Protein AF-G9KX61-F1 (afdb_monomer_lite)

InterPro domains:
  IPR039087 Deubiquitinating protein VCPIP1 [PTHR14843] (1-173)

pLDDT: mean 92.1, std 5.5, range [67.12, 97.19]

Sequence (173 aa):
KYLLRLVAAMEEVFMDKHGIHPSLVADVHQYFYRRTGVIGVQPEEVTAAAKKAVMDNRLHKCLLCGALSELHVPPEWLAPGGKLYNLAKSTHGQLRPDKNYSFPLNNLVCSYDSVKDVLVPDYGLSNLTACNWCHGTSVRRVRGDGSIVYLDGDRTNSRSTGGKCGCGFKHFW

Foldseek 3Di:
DVVVVVVVVVQVVCCVVLVFGVVLLVLQCVQPVVVVVDPDDDSVNSSVVSVVQQVLLQWKAALPPRHIDGLDDDQQLFAPVHVQLVVQCVVPPDADQVDWDDDVVSQWIWGADPVRRTTHTNSVNGDDQAGPPPRHRRMFTAHRHRDTPFDFQRFDPAADPDDPPPPRTDTDD

Radius of gyration: 19.05 Å; chains: 1; bounding box: 43×41×54 Å

Secondary structure (DSSP, 8-state):
-HHHHHHHHHHHHHHHHHSS-HHHHHHHIIIIIGGGT-----HHHHHHHHHHHHHTT-EEEETTT--EEE----GGGTSTTSHHHHHHHHHHSS--TT--EEEGGGTEEEEEETTTTEEEE-TTT----S-TTT--S-EEEB-TTS-B---TTPEEEEEPSS-TTSSSEEE--

Organism: Mustela putorius furo (NCBI:txid9669)

Structure (mmCIF, N/CA/C/O backbone):
data_AF-G9KX61-F1
#
_entry.id   AF-G9KX61-F1
#
loop_
_atom_site.group_PDB
_atom_site.id
_atom_site.type_symbol
_atom_site.label_atom_id
_atom_site.label_alt_id
_atom_site.label_comp_id
_atom_site.label_asym_id
_atom_site.label_entity_id
_atom_site.label_seq_id
_atom_site.pdbx_PDB_ins_code
_atom_site.Cartn_x
_atom_site.Cartn_y
_atom_site.Cartn_z
_atom_site.occupancy
_atom_site.B_iso_or_equiv
_atom_site.auth_seq_id
_atom_site.auth_comp_id
_atom_site.auth_asym_id
_atom_site.auth_atom_id
_atom_site.pdbx_PDB_model_num
ATOM 1 N N . LYS A 1 1 ? 18.526 -5.772 -28.620 1.00 73.62 1 LYS A N 1
ATOM 2 C CA . LYS A 1 1 ? 17.277 -6.521 -28.929 1.00 73.62 1 LYS A CA 1
ATOM 3 C C . LYS A 1 1 ? 17.202 -7.876 -28.214 1.00 73.62 1 LYS A C 1
ATOM 5 O O . LYS A 1 1 ? 16.172 -8.132 -27.617 1.00 73.62 1 LYS A O 1
ATOM 10 N N . TYR A 1 2 ? 18.251 -8.711 -28.214 1.00 90.31 2 TYR A N 1
ATOM 11 C CA . TYR A 1 2 ? 18.241 -10.009 -27.509 1.00 90.31 2 TYR A CA 1
ATOM 12 C C . TYR A 1 2 ? 18.077 -9.889 -25.983 1.00 90.31 2 TYR A C 1
ATOM 14 O O . TYR A 1 2 ? 17.176 -10.501 -25.429 1.00 90.31 2 TYR A O 1
ATOM 22 N N . LEU A 1 3 ? 18.861 -9.023 -25.326 1.00 89.69 3 LEU A N 1
ATOM 23 C CA . LEU A 1 3 ? 18.772 -8.816 -23.871 1.00 89.69 3 LEU A CA 1
ATOM 24 C C . LEU A 1 3 ? 17.368 -8.403 -23.407 1.00 89.69 3 LEU A C 1
ATOM 26 O O . LEU A 1 3 ? 16.866 -8.954 -22.442 1.00 89.69 3 LEU A O 1
ATOM 30 N N . LEU A 1 4 ? 16.705 -7.494 -24.130 1.00 89.31 4 LEU A N 1
ATOM 31 C CA . LEU A 1 4 ? 15.335 -7.075 -23.805 1.00 89.31 4 LEU A CA 1
ATOM 32 C C . LEU A 1 4 ? 14.330 -8.230 -23.919 1.00 89.31 4 LEU A C 1
ATOM 34 O O . LEU A 1 4 ? 13.423 -8.323 -23.106 1.00 89.31 4 LEU A O 1
ATOM 38 N N . ARG A 1 5 ? 14.504 -9.126 -24.900 1.00 92.62 5 ARG A N 1
ATOM 39 C CA . ARG A 1 5 ? 13.660 -10.324 -25.042 1.00 92.62 5 ARG A CA 1
ATOM 40 C C . ARG A 1 5 ? 13.902 -11.327 -23.919 1.00 92.62 5 ARG A C 1
ATOM 42 O O . ARG A 1 5 ? 12.951 -11.931 -23.449 1.00 92.62 5 ARG A O 1
ATOM 49 N N . LEU A 1 6 ? 15.158 -11.499 -23.507 1.00 93.75 6 LEU A N 1
ATOM 50 C CA . LEU A 1 6 ? 15.503 -12.367 -22.384 1.00 93.75 6 LEU A CA 1
ATOM 51 C C . LEU A 1 6 ? 14.905 -11.834 -21.078 1.00 93.75 6 LEU A C 1
ATOM 53 O O . LEU A 1 6 ? 14.294 -12.602 -20.350 1.00 93.75 6 LEU A O 1
ATOM 57 N N . VAL A 1 7 ? 15.041 -10.530 -20.814 1.00 92.31 7 VAL A N 1
ATOM 58 C CA . VAL A 1 7 ? 14.451 -9.888 -19.630 1.00 92.31 7 VAL A CA 1
ATOM 59 C C . VAL A 1 7 ? 12.937 -10.071 -19.624 1.00 92.31 7 VAL A C 1
ATOM 61 O O . VAL A 1 7 ? 12.421 -10.573 -18.637 1.00 92.31 7 VAL A O 1
ATOM 64 N N . ALA A 1 8 ? 12.251 -9.782 -20.734 1.00 92.12 8 ALA A N 1
ATOM 65 C CA . ALA A 1 8 ? 10.805 -9.981 -20.832 1.00 92.12 8 ALA A CA 1
ATOM 66 C C . ALA A 1 8 ? 10.394 -11.441 -20.561 1.00 92.12 8 ALA A C 1
ATOM 68 O O . ALA A 1 8 ? 9.494 -11.691 -19.770 1.00 92.12 8 ALA A O 1
ATOM 69 N N . ALA A 1 9 ? 11.108 -12.418 -21.132 1.00 94.19 9 ALA A N 1
ATOM 70 C CA . ALA A 1 9 ? 10.834 -13.832 -20.874 1.00 94.19 9 ALA A CA 1
ATOM 71 C C . ALA A 1 9 ? 11.075 -14.223 -19.402 1.00 94.19 9 ALA A C 1
ATOM 73 O O . ALA A 1 9 ? 10.339 -15.027 -18.839 1.00 94.19 9 ALA A O 1
ATOM 74 N N . MET A 1 10 ? 12.099 -13.657 -18.755 1.00 94.62 10 MET A N 1
ATOM 75 C CA . MET A 1 10 ? 12.343 -13.873 -17.326 1.00 94.62 10 MET A CA 1
ATOM 76 C C . MET A 1 10 ? 11.259 -13.229 -16.456 1.00 94.62 10 MET A C 1
ATOM 78 O O . MET A 1 10 ? 10.869 -13.816 -15.448 1.00 94.62 10 MET A O 1
ATOM 82 N N . GLU A 1 11 ? 10.775 -12.045 -16.836 1.00 93.62 11 GLU A N 1
ATOM 83 C CA . GLU A 1 11 ? 9.665 -11.362 -16.168 1.00 93.62 11 GLU A CA 1
ATOM 84 C C . GLU A 1 11 ? 8.379 -12.186 -16.255 1.00 93.62 11 GLU A C 1
ATOM 86 O O . GLU A 1 11 ? 7.734 -12.392 -15.229 1.00 93.62 11 GLU A O 1
ATOM 91 N N . GLU A 1 12 ? 8.058 -12.723 -17.435 1.00 94.31 12 GLU A N 1
ATOM 92 C CA . GLU A 1 12 ? 6.916 -13.621 -17.656 1.00 94.31 12 GLU A CA 1
ATOM 93 C C . GLU A 1 12 ? 7.014 -14.875 -16.777 1.00 94.31 12 GLU A C 1
ATOM 95 O O . GLU A 1 12 ? 6.108 -15.153 -15.994 1.00 94.31 12 GLU A O 1
ATOM 100 N N . VAL A 1 13 ? 8.152 -15.580 -16.802 1.00 96.31 13 VAL A N 1
ATOM 101 C CA . VAL A 1 13 ? 8.361 -16.786 -15.978 1.00 96.31 13 VAL A CA 1
ATOM 102 C C . VAL A 1 13 ? 8.255 -16.479 -14.480 1.00 96.31 13 VAL A C 1
ATOM 104 O O . VAL A 1 13 ? 7.701 -17.272 -13.713 1.00 96.31 13 VAL A O 1
ATOM 107 N N . PHE A 1 14 ? 8.785 -15.337 -14.035 1.00 95.25 14 PHE A N 1
ATOM 108 C CA . PHE A 1 14 ? 8.682 -14.926 -12.637 1.00 95.25 14 PHE A CA 1
ATOM 109 C C . PHE A 1 14 ? 7.232 -14.609 -12.255 1.00 95.25 14 PHE A C 1
ATOM 111 O O . PHE A 1 14 ? 6.765 -15.046 -11.199 1.00 95.25 14 PHE A O 1
ATOM 118 N N . MET A 1 15 ? 6.518 -13.881 -13.115 1.00 93.88 15 MET A N 1
ATOM 119 C CA . MET A 1 15 ? 5.116 -13.523 -12.920 1.00 93.88 15 MET A CA 1
ATOM 120 C C . MET A 1 15 ? 4.231 -14.770 -12.847 1.00 93.88 15 MET A C 1
ATOM 122 O O . MET A 1 15 ? 3.439 -14.880 -11.914 1.00 93.88 15 MET A O 1
ATOM 126 N N . ASP A 1 16 ? 4.418 -15.741 -13.741 1.00 94.88 16 ASP A N 1
ATOM 127 C CA . ASP A 1 16 ? 3.664 -17.000 -13.743 1.00 94.88 16 ASP A CA 1
ATOM 128 C C . ASP A 1 16 ? 3.898 -17.809 -12.462 1.00 94.88 16 ASP A C 1
ATOM 130 O O . ASP A 1 16 ? 2.967 -18.361 -11.872 1.00 94.88 16 ASP A O 1
ATOM 134 N N . LYS A 1 17 ? 5.148 -17.851 -11.986 1.00 94.69 17 LYS A N 1
ATOM 135 C CA . LYS A 1 17 ? 5.518 -18.616 -10.791 1.00 94.69 17 LYS A CA 1
ATOM 136 C C . LYS A 1 17 ? 5.053 -17.957 -9.491 1.00 94.69 17 LYS A C 1
ATOM 138 O O . LYS A 1 17 ? 4.636 -18.652 -8.563 1.00 94.69 17 LYS A O 1
ATOM 143 N N . HIS A 1 18 ? 5.171 -16.635 -9.380 1.00 93.38 18 HIS A N 1
ATOM 144 C CA . HIS A 1 18 ? 4.984 -15.923 -8.110 1.00 93.38 18 HIS A CA 1
ATOM 145 C C . HIS A 1 18 ? 3.682 -15.112 -8.040 1.00 93.38 18 HIS A C 1
ATOM 147 O O . HIS A 1 18 ? 3.185 -14.853 -6.935 1.00 93.38 18 HIS A O 1
ATOM 153 N N . GLY A 1 19 ? 3.085 -14.766 -9.181 1.00 92.88 19 GLY A N 1
ATOM 154 C CA . GLY A 1 19 ? 1.881 -13.936 -9.286 1.00 92.88 19 GLY A CA 1
ATOM 155 C C . GLY A 1 19 ? 2.117 -12.461 -8.952 1.00 92.88 19 GLY A C 1
ATOM 156 O O . GLY A 1 19 ? 1.178 -11.768 -8.563 1.00 92.88 19 GLY A O 1
ATOM 157 N N . ILE A 1 20 ? 3.366 -11.994 -9.023 1.00 95.50 20 ILE A N 1
ATOM 158 C CA . ILE A 1 20 ? 3.750 -10.599 -8.793 1.00 95.50 20 ILE A CA 1
ATOM 159 C C . ILE A 1 20 ? 4.896 -10.205 -9.723 1.00 95.50 20 ILE A C 1
ATOM 161 O O . ILE A 1 20 ? 5.825 -10.982 -9.942 1.00 95.50 20 ILE A O 1
ATOM 165 N N . HIS A 1 21 ? 4.841 -8.984 -10.246 1.00 95.44 21 HIS A N 1
ATOM 166 C CA . HIS A 1 21 ? 5.836 -8.475 -11.171 1.00 95.44 21 HIS A CA 1
ATOM 167 C C . HIS A 1 21 ? 7.182 -8.266 -10.454 1.00 95.44 21 HIS A C 1
ATOM 169 O O . HIS A 1 21 ? 7.218 -7.642 -9.385 1.00 95.44 21 HIS A O 1
ATOM 175 N N . PRO A 1 22 ? 8.315 -8.714 -11.024 1.00 94.81 22 PRO A N 1
ATOM 176 C CA . PRO A 1 22 ? 9.621 -8.620 -10.365 1.00 94.81 22 PRO A CA 1
ATOM 177 C C . PRO A 1 22 ? 10.052 -7.173 -10.077 1.00 94.81 22 PRO A C 1
ATOM 179 O O . PRO A 1 22 ? 10.731 -6.920 -9.082 1.00 94.81 22 PRO A O 1
ATOM 182 N N . SER A 1 23 ? 9.608 -6.196 -10.878 1.00 93.88 23 SER A N 1
ATOM 183 C CA . SER A 1 23 ? 9.860 -4.773 -10.591 1.00 93.88 23 SER A CA 1
ATOM 184 C C . SER A 1 23 ? 9.235 -4.303 -9.271 1.00 93.88 23 SER A C 1
ATOM 186 O O . SER A 1 23 ? 9.821 -3.459 -8.598 1.00 93.88 23 SER A O 1
ATOM 188 N N . LEU A 1 24 ? 8.095 -4.869 -8.852 1.00 94.94 24 LEU A N 1
ATOM 189 C CA . LEU A 1 24 ? 7.502 -4.549 -7.552 1.00 94.94 24 LEU A CA 1
ATOM 190 C C . LEU A 1 24 ? 8.292 -5.151 -6.404 1.00 94.94 24 LEU A C 1
ATOM 192 O O . LEU A 1 24 ? 8.452 -4.497 -5.380 1.00 94.94 24 LEU A O 1
ATOM 196 N N . VAL A 1 25 ? 8.813 -6.365 -6.575 1.00 95.75 25 VAL A N 1
ATOM 197 C CA . VAL A 1 25 ? 9.700 -6.989 -5.584 1.00 95.75 25 VAL A CA 1
ATOM 198 C C . VAL A 1 25 ? 10.961 -6.138 -5.408 1.00 95.75 25 VAL A C 1
ATOM 200 O O . VAL A 1 25 ? 11.363 -5.847 -4.280 1.00 95.75 25 VAL A O 1
ATOM 203 N N . ALA A 1 26 ? 11.538 -5.660 -6.515 1.00 94.44 26 ALA A N 1
ATOM 204 C CA . ALA A 1 26 ? 12.677 -4.749 -6.492 1.00 94.44 26 ALA A CA 1
ATOM 205 C C . ALA A 1 26 ? 12.344 -3.410 -5.807 1.00 94.44 26 ALA A C 1
ATOM 207 O O . ALA A 1 26 ? 13.116 -2.953 -4.960 1.00 94.44 26 ALA A O 1
ATOM 208 N N . ASP A 1 27 ? 11.189 -2.808 -6.115 1.00 94.56 27 ASP A N 1
ATOM 209 C CA . ASP A 1 27 ? 10.723 -1.577 -5.470 1.00 94.56 27 ASP A CA 1
ATOM 210 C C . ASP A 1 27 ? 10.505 -1.795 -3.957 1.00 94.56 27 ASP A C 1
ATOM 212 O O . ASP A 1 27 ? 10.982 -1.002 -3.147 1.00 94.56 27 ASP A O 1
ATOM 216 N N . VAL A 1 28 ? 9.864 -2.890 -3.538 1.00 94.38 28 VAL A N 1
ATOM 217 C CA . VAL A 1 28 ? 9.666 -3.242 -2.118 1.00 94.38 28 VAL A CA 1
ATOM 218 C C . VAL A 1 28 ? 11.004 -3.382 -1.390 1.00 94.38 28 VAL A C 1
ATOM 220 O O . VAL A 1 28 ? 11.193 -2.795 -0.320 1.00 94.38 28 VAL A O 1
ATOM 223 N N . HIS A 1 29 ? 11.968 -4.092 -1.979 1.00 93.81 29 HIS A N 1
ATOM 224 C CA . HIS A 1 29 ? 13.315 -4.194 -1.420 1.00 93.81 29 HIS A CA 1
ATOM 225 C C . HIS A 1 29 ? 13.976 -2.813 -1.279 1.00 93.81 29 HIS A C 1
ATOM 227 O O . HIS A 1 29 ? 14.498 -2.471 -0.217 1.00 93.81 29 HIS A O 1
ATOM 233 N N . GLN A 1 30 ? 13.929 -1.996 -2.334 1.00 92.69 30 GLN A N 1
ATOM 234 C CA . GLN A 1 30 ? 14.576 -0.686 -2.377 1.00 92.69 30 GLN A CA 1
ATOM 235 C C . GLN A 1 30 ? 13.952 0.321 -1.398 1.00 92.69 30 GLN A C 1
ATOM 237 O O . GLN A 1 30 ? 14.679 1.095 -0.769 1.00 92.69 30 GLN A O 1
ATOM 242 N N . TYR A 1 31 ? 12.623 0.345 -1.285 1.00 92.50 31 TYR A N 1
ATOM 243 C CA . TYR A 1 31 ? 11.899 1.356 -0.517 1.00 92.50 31 TYR A CA 1
ATOM 244 C C . TYR A 1 31 ? 11.667 0.964 0.943 1.00 92.50 31 TYR A C 1
ATOM 246 O O . TYR A 1 31 ? 11.646 1.864 1.784 1.00 92.50 31 TYR A O 1
ATOM 254 N N . PHE A 1 32 ? 11.537 -0.328 1.266 1.00 90.75 32 PHE A N 1
ATOM 255 C CA . PHE A 1 32 ? 11.213 -0.775 2.628 1.00 90.75 32 PHE A CA 1
ATOM 256 C C . PHE A 1 32 ? 12.402 -1.450 3.311 1.00 90.75 32 PHE A C 1
ATOM 258 O O . PHE A 1 32 ? 12.824 -1.004 4.373 1.00 90.75 32 PHE A O 1
ATOM 265 N N . TYR A 1 33 ? 13.021 -2.451 2.686 1.00 88.88 33 TYR A N 1
ATOM 266 C CA . TYR A 1 33 ? 14.083 -3.226 3.337 1.00 88.88 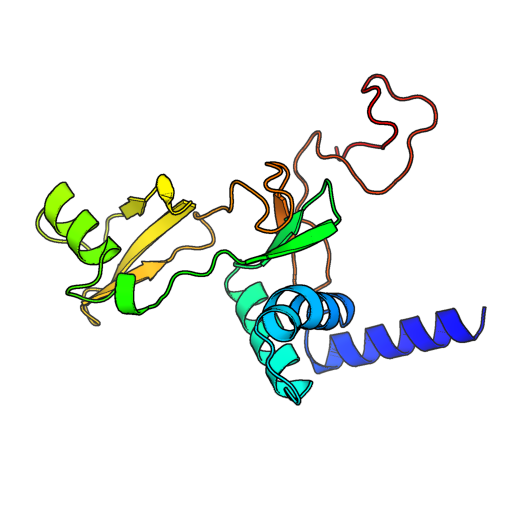33 TYR A CA 1
ATOM 267 C C . TYR A 1 33 ? 15.416 -2.482 3.379 1.00 88.88 33 TYR A C 1
ATOM 269 O O . TYR A 1 33 ? 15.976 -2.265 4.454 1.00 88.88 33 TYR A O 1
ATOM 277 N N . ARG A 1 34 ? 15.893 -1.985 2.234 1.00 86.00 34 ARG A N 1
ATOM 278 C CA . ARG A 1 34 ? 17.187 -1.294 2.147 1.00 86.00 34 ARG A CA 1
ATOM 279 C C . ARG A 1 34 ? 17.271 -0.076 3.072 1.00 86.00 34 ARG A C 1
ATOM 281 O O . ARG A 1 34 ? 18.346 0.237 3.574 1.00 86.00 34 ARG A O 1
ATOM 288 N N . ARG A 1 35 ? 16.148 0.606 3.322 1.00 75.69 35 ARG A N 1
ATOM 289 C CA . ARG A 1 35 ? 16.092 1.779 4.215 1.00 75.69 35 ARG A CA 1
ATOM 290 C C . ARG A 1 35 ? 16.184 1.440 5.690 1.00 75.69 35 ARG A C 1
ATOM 292 O O . ARG A 1 35 ? 16.692 2.249 6.454 1.00 75.69 35 ARG A O 1
ATOM 299 N N . THR A 1 36 ? 15.702 0.268 6.080 1.00 78.19 36 THR A N 1
ATOM 300 C CA . THR A 1 36 ? 15.775 -0.190 7.474 1.00 78.19 36 THR A CA 1
ATOM 301 C C . THR A 1 36 ? 17.179 -0.648 7.873 1.00 78.19 36 THR A C 1
ATOM 303 O O . THR A 1 36 ? 17.410 -0.947 9.038 1.00 78.19 36 THR A O 1
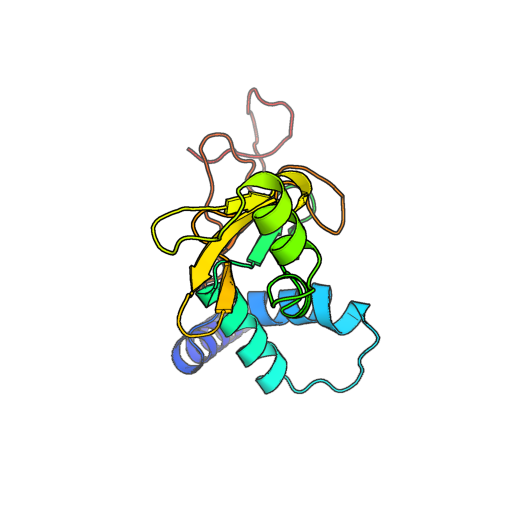ATOM 306 N N . GLY A 1 37 ? 18.129 -0.688 6.928 1.00 75.69 37 GLY A N 1
ATOM 307 C CA . GLY A 1 37 ? 19.497 -1.143 7.179 1.00 75.69 37 GLY A CA 1
ATOM 308 C C . GLY A 1 37 ? 19.619 -2.661 7.322 1.00 75.69 37 GLY A C 1
ATOM 309 O O . GLY A 1 37 ? 20.686 -3.148 7.685 1.00 75.69 37 GLY A O 1
ATOM 310 N N . VAL A 1 38 ? 18.554 -3.414 7.029 1.00 75.81 38 VAL A N 1
ATOM 311 C CA . VAL A 1 38 ? 18.575 -4.878 7.067 1.00 75.81 38 VAL A CA 1
ATOM 312 C C . VAL A 1 38 ? 19.396 -5.392 5.883 1.00 75.81 38 VAL A C 1
ATOM 314 O O . VAL A 1 38 ? 19.079 -5.127 4.723 1.00 75.81 38 VAL A O 1
ATOM 317 N N . ILE A 1 39 ? 20.470 -6.120 6.184 1.00 75.50 39 ILE A N 1
ATOM 318 C CA . ILE A 1 39 ? 21.369 -6.740 5.206 1.00 75.50 39 ILE A CA 1
ATOM 319 C C . ILE A 1 39 ? 21.054 -8.237 5.145 1.00 75.50 39 ILE A C 1
ATOM 321 O O . ILE A 1 39 ? 20.850 -8.866 6.179 1.00 75.50 39 ILE A O 1
ATOM 325 N N . GLY A 1 40 ? 21.040 -8.815 3.941 1.00 81.25 40 GLY A N 1
ATOM 326 C CA . GLY A 1 40 ? 20.919 -10.268 3.754 1.00 81.25 40 GLY A CA 1
ATOM 327 C C . GLY A 1 40 ? 19.491 -10.823 3.749 1.00 81.25 40 GLY A C 1
ATOM 328 O O . GLY A 1 40 ? 19.322 -12.031 3.909 1.00 81.25 40 GLY A O 1
ATOM 329 N N . VAL A 1 41 ? 18.476 -9.973 3.552 1.00 87.38 41 VAL A N 1
ATOM 330 C CA . VAL A 1 41 ? 17.083 -10.417 3.361 1.00 87.38 41 VAL A CA 1
ATOM 331 C C . VAL A 1 41 ? 17.003 -11.318 2.135 1.00 87.38 41 VAL A C 1
ATOM 333 O O . VAL A 1 41 ? 17.487 -10.949 1.061 1.00 87.38 41 VAL A O 1
ATOM 336 N N . GLN A 1 42 ? 16.386 -12.487 2.291 1.00 91.00 42 GLN A N 1
ATOM 337 C CA . GLN A 1 42 ? 16.266 -13.438 1.193 1.00 91.00 42 GLN A CA 1
ATOM 338 C C . GLN A 1 42 ? 15.253 -12.935 0.149 1.00 91.00 42 GLN A C 1
ATOM 340 O O . GLN A 1 42 ? 14.191 -12.425 0.523 1.00 91.00 42 GLN A O 1
ATOM 345 N N . PRO A 1 43 ? 15.527 -13.078 -1.162 1.00 89.81 43 PRO A N 1
ATOM 346 C CA . PRO A 1 43 ? 14.594 -12.678 -2.217 1.00 89.81 43 PRO A CA 1
ATOM 347 C C . PRO A 1 43 ? 13.191 -13.280 -2.059 1.00 89.81 43 PRO A C 1
ATOM 349 O O . PRO A 1 43 ? 12.194 -12.628 -2.373 1.00 89.81 43 PRO A O 1
ATOM 352 N N . GLU A 1 44 ? 13.096 -14.502 -1.538 1.00 93.75 44 GLU A N 1
ATOM 353 C CA . GLU A 1 44 ? 11.845 -15.210 -1.270 1.00 93.75 44 GLU A CA 1
ATOM 354 C C . GLU A 1 44 ? 11.003 -14.490 -0.209 1.00 93.75 44 GLU A C 1
ATOM 356 O O . GLU A 1 44 ? 9.789 -14.355 -0.375 1.00 93.75 44 GLU A O 1
ATOM 361 N N . GLU A 1 45 ? 11.639 -13.969 0.843 1.00 93.38 45 GLU A N 1
ATOM 362 C CA . GLU A 1 45 ? 10.973 -13.204 1.903 1.00 93.38 45 GLU A CA 1
ATOM 363 C C . GLU A 1 45 ? 10.434 -11.878 1.365 1.00 93.38 45 GLU A C 1
ATOM 365 O O . GLU A 1 45 ? 9.271 -11.541 1.596 1.00 93.38 45 GLU A O 1
ATOM 370 N N . VAL A 1 46 ? 11.245 -11.155 0.583 1.00 94.44 46 VAL A N 1
ATOM 371 C CA . VAL A 1 46 ? 10.813 -9.910 -0.073 1.00 94.44 46 VAL A CA 1
ATOM 372 C C . VAL A 1 46 ? 9.648 -10.189 -1.020 1.00 94.44 46 VAL A C 1
ATOM 374 O O . VAL A 1 46 ? 8.671 -9.442 -1.037 1.00 94.44 46 VAL A O 1
ATOM 377 N N . THR A 1 47 ? 9.718 -11.279 -1.785 1.00 95.94 47 THR A N 1
ATOM 378 C CA . THR A 1 47 ? 8.664 -11.675 -2.728 1.00 95.94 47 THR A CA 1
ATOM 379 C C . THR A 1 47 ? 7.360 -11.982 -1.995 1.00 95.94 47 THR A C 1
ATOM 381 O O . THR A 1 47 ? 6.298 -11.502 -2.396 1.00 95.94 47 THR A O 1
ATOM 384 N N . ALA A 1 48 ? 7.423 -12.730 -0.890 1.00 95.56 48 ALA A N 1
ATOM 385 C CA . ALA A 1 48 ? 6.257 -13.043 -0.069 1.00 95.56 48 ALA A CA 1
ATOM 386 C C . ALA A 1 48 ? 5.648 -11.783 0.572 1.00 95.56 48 ALA A C 1
ATOM 388 O O . ALA A 1 48 ? 4.429 -11.598 0.533 1.00 95.56 48 ALA A O 1
ATOM 389 N N . ALA A 1 49 ? 6.484 -10.889 1.107 1.00 94.12 49 ALA A N 1
ATOM 390 C CA . ALA A 1 49 ? 6.043 -9.628 1.695 1.00 94.12 49 ALA A CA 1
ATOM 391 C C . ALA A 1 49 ? 5.403 -8.699 0.655 1.00 94.12 49 ALA A C 1
ATOM 393 O O . ALA A 1 49 ? 4.322 -8.157 0.896 1.00 94.12 49 ALA A O 1
ATOM 394 N N . ALA A 1 50 ? 6.020 -8.569 -0.523 1.00 95.50 50 ALA A N 1
ATOM 395 C CA . ALA A 1 50 ? 5.489 -7.795 -1.638 1.00 95.50 50 ALA A CA 1
ATOM 396 C C . ALA A 1 50 ? 4.125 -8.339 -2.085 1.00 95.50 50 ALA A C 1
ATOM 398 O O . ALA A 1 50 ? 3.164 -7.579 -2.196 1.00 95.50 50 ALA A O 1
ATOM 399 N N . LYS A 1 51 ? 4.011 -9.663 -2.257 1.00 95.56 51 LYS A N 1
ATOM 400 C CA . LYS A 1 51 ? 2.753 -10.325 -2.625 1.00 95.56 51 LYS A CA 1
ATOM 401 C C . LYS A 1 51 ? 1.654 -10.055 -1.604 1.00 95.56 51 LYS A C 1
ATOM 403 O O . LYS A 1 51 ? 0.559 -9.649 -1.984 1.00 95.56 51 LYS A O 1
ATOM 408 N N . LYS A 1 52 ? 1.960 -10.208 -0.314 1.00 94.69 52 LYS A N 1
ATOM 409 C CA . LYS A 1 52 ? 1.014 -9.912 0.766 1.00 94.69 52 LYS A CA 1
ATOM 410 C C . LYS A 1 52 ? 0.571 -8.447 0.738 1.00 94.69 52 LYS A C 1
ATOM 412 O O . LYS A 1 52 ? -0.618 -8.167 0.778 1.00 94.69 52 LYS A O 1
ATOM 417 N N . ALA A 1 53 ? 1.506 -7.508 0.607 1.00 94.62 53 ALA A N 1
ATOM 418 C CA . ALA A 1 53 ? 1.190 -6.081 0.573 1.00 94.62 53 ALA A CA 1
ATOM 419 C C . ALA A 1 53 ? 0.330 -5.671 -0.637 1.00 94.62 53 ALA A C 1
ATOM 421 O O . ALA A 1 53 ? -0.525 -4.795 -0.502 1.00 94.62 53 ALA A O 1
ATOM 422 N N . VAL A 1 54 ? 0.526 -6.307 -1.799 1.00 93.69 54 VAL A N 1
ATOM 423 C CA . VAL A 1 54 ? -0.351 -6.137 -2.969 1.00 93.69 54 VAL A CA 1
ATOM 424 C C . VAL A 1 54 ? -1.744 -6.695 -2.691 1.00 93.69 54 VAL A C 1
ATOM 426 O O . VAL A 1 54 ? -2.725 -5.995 -2.924 1.00 93.69 54 VAL A O 1
ATOM 429 N N . MET A 1 55 ? -1.841 -7.936 -2.200 1.00 92.69 55 MET A N 1
ATOM 430 C CA . MET A 1 55 ? -3.127 -8.587 -1.912 1.00 92.69 55 MET A CA 1
ATOM 431 C C . MET A 1 55 ? -3.952 -7.788 -0.900 1.00 92.69 55 MET A C 1
ATOM 433 O O . MET A 1 55 ? -5.161 -7.642 -1.060 1.00 92.69 55 MET A O 1
ATOM 437 N N . ASP A 1 56 ? -3.276 -7.205 0.087 1.00 92.50 56 ASP A N 1
ATOM 438 C 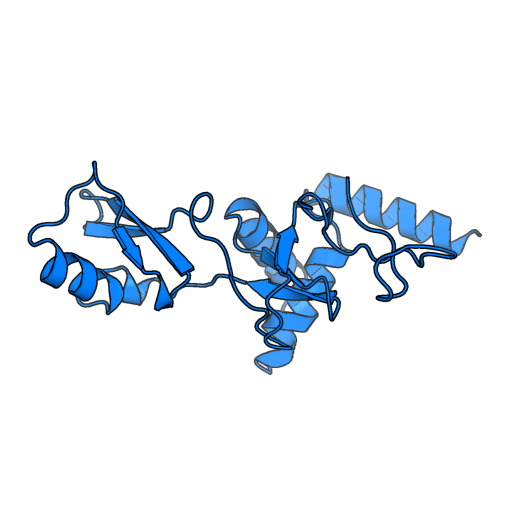CA . ASP A 1 56 ? -3.881 -6.351 1.101 1.00 92.50 56 ASP A CA 1
ATOM 439 C C . ASP A 1 56 ? -4.159 -4.919 0.595 1.00 92.50 56 ASP A C 1
ATOM 441 O O . ASP A 1 56 ? -4.572 -4.084 1.384 1.00 92.50 56 ASP A O 1
ATOM 445 N N . ASN A 1 57 ? -3.911 -4.569 -0.675 1.00 93.38 57 ASN A N 1
ATOM 446 C CA . ASN A 1 57 ? -4.060 -3.204 -1.219 1.00 93.38 57 ASN A CA 1
ATOM 447 C C . ASN A 1 57 ? -3.260 -2.111 -0.471 1.00 93.38 57 ASN A C 1
ATOM 449 O O . ASN A 1 57 ? -3.643 -0.938 -0.451 1.00 93.38 57 ASN A O 1
ATOM 453 N N . ARG A 1 58 ? -2.118 -2.466 0.132 1.00 94.69 58 ARG A N 1
ATOM 454 C CA . ARG A 1 58 ? -1.312 -1.543 0.957 1.00 94.69 58 ARG A CA 1
ATOM 455 C C . ARG A 1 58 ? -0.306 -0.733 0.140 1.00 94.69 58 ARG A C 1
ATOM 457 O O . ARG A 1 58 ? 0.117 0.337 0.583 1.00 94.69 58 ARG A O 1
ATOM 464 N N . LEU A 1 59 ? 0.070 -1.199 -1.052 1.00 95.75 59 LEU A N 1
ATOM 465 C CA . LEU A 1 59 ? 1.106 -0.574 -1.881 1.00 95.75 59 LEU A CA 1
ATOM 466 C C . LEU A 1 59 ? 0.576 0.548 -2.775 1.00 95.75 59 LEU A C 1
ATOM 468 O O . LEU A 1 59 ? -0.392 0.378 -3.516 1.00 95.75 59 LEU A O 1
ATOM 472 N N . HIS A 1 60 ? 1.277 1.681 -2.748 1.00 96.19 60 HIS A N 1
ATOM 473 C CA . HIS A 1 60 ? 0.978 2.867 -3.538 1.00 96.19 60 HIS A CA 1
ATOM 474 C C . HIS A 1 60 ? 2.243 3.402 -4.220 1.00 96.19 60 HIS A C 1
ATOM 476 O O . HIS A 1 60 ? 3.287 3.539 -3.585 1.00 96.19 60 HIS A O 1
ATOM 482 N N . LYS A 1 61 ? 2.161 3.757 -5.503 1.00 95.81 61 LYS A N 1
ATOM 483 C CA . LYS A 1 61 ? 3.237 4.410 -6.257 1.00 95.81 61 LYS A CA 1
ATOM 484 C C . LYS A 1 61 ? 2.994 5.908 -6.323 1.00 95.81 61 LYS A C 1
ATOM 486 O O . LYS A 1 61 ? 1.885 6.360 -6.606 1.00 95.81 61 LYS A O 1
ATOM 491 N N . CYS A 1 62 ? 4.035 6.688 -6.063 1.00 95.94 62 CYS A N 1
ATOM 492 C CA . CYS A 1 62 ? 3.993 8.131 -6.229 1.00 95.94 62 CYS A CA 1
ATOM 493 C C . CYS A 1 62 ? 4.175 8.507 -7.700 1.00 95.94 62 CYS A C 1
ATOM 495 O O . CYS A 1 62 ? 5.184 8.156 -8.309 1.00 95.94 62 CYS A O 1
ATOM 497 N N . LEU A 1 63 ? 3.248 9.288 -8.253 1.00 94.00 63 LEU A N 1
ATOM 498 C CA . LEU A 1 63 ? 3.306 9.729 -9.651 1.00 94.00 63 LEU A CA 1
ATOM 499 C C . LEU A 1 63 ? 4.298 10.884 -9.876 1.00 94.00 63 LEU A C 1
ATOM 501 O O . LEU A 1 63 ? 4.583 11.250 -11.014 1.00 94.00 63 LEU A O 1
ATOM 505 N N . LEU A 1 64 ? 4.830 11.476 -8.799 1.00 92.50 64 LEU A N 1
ATOM 506 C CA . LEU A 1 64 ? 5.800 12.572 -8.880 1.00 92.50 64 LEU A CA 1
ATOM 507 C C . LEU A 1 64 ? 7.244 12.073 -8.890 1.00 92.50 64 LEU A C 1
ATOM 509 O O . LEU A 1 64 ? 8.013 12.475 -9.760 1.00 92.50 64 LEU A O 1
ATOM 513 N N . CYS A 1 65 ? 7.607 11.217 -7.930 1.00 93.06 65 CYS A N 1
ATOM 514 C CA . CYS A 1 65 ? 8.977 10.719 -7.764 1.00 93.06 65 CYS A CA 1
ATOM 515 C C . CYS A 1 65 ? 9.154 9.236 -8.122 1.00 93.06 65 CYS A C 1
ATOM 517 O O . CYS A 1 65 ? 10.272 8.733 -8.068 1.00 93.06 65 CYS A O 1
ATOM 519 N N . GLY A 1 66 ? 8.072 8.520 -8.445 1.00 92.81 66 GLY A N 1
ATOM 520 C CA . GLY A 1 66 ? 8.106 7.091 -8.765 1.00 92.81 66 GLY A CA 1
ATOM 521 C C . GLY A 1 66 ? 8.279 6.163 -7.560 1.00 92.81 66 GLY A C 1
ATOM 522 O O . GLY A 1 66 ? 8.272 4.951 -7.745 1.00 92.81 66 GLY A O 1
ATOM 523 N N . ALA A 1 67 ? 8.415 6.697 -6.341 1.00 95.25 67 ALA A N 1
ATOM 524 C CA . ALA A 1 67 ? 8.659 5.886 -5.154 1.00 95.25 67 ALA A CA 1
ATOM 525 C C . ALA A 1 67 ? 7.461 5.020 -4.759 1.00 95.25 67 ALA A C 1
ATOM 527 O O . ALA A 1 67 ? 6.312 5.464 -4.838 1.00 95.25 67 ALA A O 1
ATOM 528 N N . LEU A 1 68 ? 7.749 3.814 -4.264 1.00 96.06 68 LEU A N 1
ATOM 529 C CA . LEU A 1 68 ? 6.760 2.949 -3.634 1.00 96.06 68 LEU A CA 1
ATOM 530 C C . LEU A 1 68 ? 6.575 3.357 -2.167 1.00 96.06 68 LEU A C 1
ATOM 532 O O . LEU A 1 68 ? 7.528 3.656 -1.449 1.00 96.06 68 LEU A O 1
ATOM 536 N N . SER A 1 69 ? 5.328 3.423 -1.725 1.00 95.31 69 SER A N 1
ATOM 537 C CA . SER A 1 69 ? 4.919 3.723 -0.356 1.00 95.31 69 SER A CA 1
ATOM 538 C C . SER A 1 69 ? 3.912 2.676 0.097 1.00 95.31 69 SER A C 1
ATOM 540 O O . SER A 1 69 ? 3.142 2.155 -0.707 1.00 95.31 69 SER A O 1
ATOM 542 N N . GLU A 1 70 ? 3.923 2.361 1.383 1.00 93.38 70 GLU A N 1
ATOM 543 C CA . GLU A 1 70 ? 3.031 1.370 1.972 1.00 93.38 70 GLU A CA 1
ATOM 544 C C . GLU A 1 70 ? 2.169 2.033 3.041 1.00 93.38 70 GLU A C 1
ATOM 546 O O . GLU A 1 70 ? 2.676 2.765 3.896 1.00 93.38 70 GLU A O 1
ATOM 551 N N . LEU A 1 71 ? 0.866 1.761 2.999 1.00 93.50 71 LEU A N 1
ATOM 552 C CA . LEU A 1 71 ? -0.039 2.057 4.100 1.00 93.50 71 LEU A CA 1
ATOM 553 C C . LEU A 1 71 ? 0.054 0.916 5.119 1.00 93.50 71 LEU A C 1
ATOM 555 O O . LEU A 1 71 ? -0.761 -0.006 5.140 1.00 93.50 71 LEU A O 1
ATOM 559 N N . HIS A 1 72 ? 1.111 0.946 5.925 1.00 89.69 72 HIS A N 1
ATOM 560 C CA . HIS A 1 72 ? 1.324 -0.015 6.999 1.00 89.69 72 HIS A CA 1
ATOM 561 C C . HIS A 1 72 ? 0.843 0.560 8.330 1.00 89.69 72 HIS A C 1
ATOM 563 O O . HIS A 1 72 ? 1.169 1.694 8.682 1.00 89.69 72 HIS A O 1
ATOM 569 N N . VAL A 1 73 ? 0.071 -0.235 9.069 1.00 91.69 73 VAL A N 1
ATOM 570 C CA . VAL A 1 73 ? -0.402 0.109 10.410 1.00 91.69 73 VAL A CA 1
ATOM 571 C C . VAL A 1 73 ? 0.020 -1.014 11.346 1.00 91.69 73 VAL A C 1
ATOM 573 O O . VAL A 1 73 ? -0.340 -2.164 11.079 1.00 91.69 73 VAL A O 1
ATOM 576 N N . PRO A 1 74 ? 0.771 -0.706 12.415 1.00 92.81 74 PRO A N 1
ATOM 577 C CA . PRO A 1 74 ? 1.220 -1.730 13.340 1.00 92.81 74 PRO A CA 1
ATOM 578 C C . PRO A 1 74 ? 0.031 -2.439 14.019 1.00 92.81 74 PRO A C 1
ATOM 580 O O . PRO A 1 74 ? -0.885 -1.756 14.499 1.00 92.81 74 PRO A O 1
ATOM 583 N N . PRO A 1 75 ? -0.000 -3.786 14.067 1.00 92.88 75 PRO A N 1
ATOM 584 C CA . PRO A 1 75 ? -1.111 -4.537 14.657 1.00 92.88 75 PRO A CA 1
ATOM 585 C C . PRO A 1 75 ? -1.400 -4.169 16.117 1.00 92.88 75 PRO A C 1
ATOM 587 O O . PRO A 1 75 ? -2.552 -4.168 16.546 1.00 92.88 75 PRO A O 1
ATOM 590 N N . GLU A 1 76 ? -0.375 -3.788 16.879 1.00 95.44 76 GLU A N 1
ATOM 591 C CA . GLU A 1 76 ? -0.498 -3.385 18.278 1.00 95.44 76 GLU A CA 1
ATOM 592 C C . GLU A 1 76 ? -1.285 -2.080 18.468 1.00 95.44 76 GLU A C 1
ATOM 594 O O . GLU A 1 76 ? -1.785 -1.813 19.557 1.00 95.44 76 GLU A O 1
ATOM 599 N N . TRP A 1 77 ? -1.463 -1.269 17.419 1.00 96.56 77 TRP A N 1
ATOM 600 C CA . TRP A 1 77 ? -2.337 -0.091 17.484 1.00 96.56 77 TRP A CA 1
ATOM 601 C C . TRP A 1 77 ? -3.820 -0.449 17.384 1.00 96.56 77 TRP A C 1
ATOM 603 O O . TRP A 1 77 ? -4.667 0.357 17.781 1.00 96.56 77 TRP A O 1
ATOM 613 N N . LEU A 1 78 ? -4.118 -1.623 16.831 1.00 96.62 78 LEU A N 1
ATOM 614 C CA . LEU A 1 78 ? -5.453 -2.085 16.467 1.00 96.62 78 LEU A CA 1
ATOM 615 C C . LEU A 1 78 ? -6.051 -3.052 17.494 1.00 96.62 78 LEU A C 1
ATOM 617 O O . LEU A 1 78 ? -7.260 -3.267 17.486 1.00 96.62 78 LEU A O 1
ATOM 621 N N . ALA A 1 79 ? -5.217 -3.625 18.358 1.00 96.62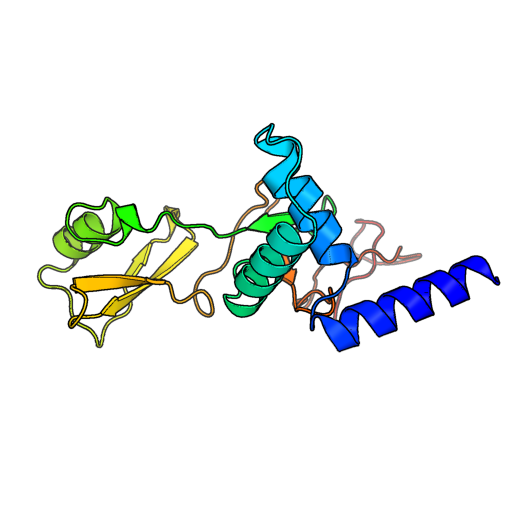 79 ALA A N 1
ATOM 622 C CA . ALA A 1 79 ? -5.624 -4.487 19.461 1.00 96.62 79 ALA A CA 1
ATOM 623 C C . ALA A 1 79 ? -6.063 -3.675 20.701 1.00 96.62 79 ALA A C 1
ATOM 625 O O . ALA A 1 79 ? -5.773 -2.475 20.779 1.00 96.62 79 ALA A O 1
ATOM 626 N N . PRO A 1 80 ? -6.725 -4.297 21.697 1.00 95.56 80 PRO A N 1
ATOM 627 C CA . PRO A 1 80 ? -7.133 -3.624 22.926 1.00 95.56 80 PRO A CA 1
ATOM 628 C C . PRO A 1 80 ? -5.934 -3.009 23.653 1.00 95.56 80 PRO A C 1
ATOM 630 O O . PRO A 1 80 ? -4.883 -3.633 23.786 1.00 95.56 80 PRO A O 1
ATOM 633 N N . GLY A 1 81 ? -6.073 -1.761 24.104 1.00 93.94 81 GLY A N 1
ATOM 634 C CA . GLY A 1 81 ? -4.958 -0.982 24.657 1.00 93.94 81 GLY A CA 1
ATOM 635 C C . GLY A 1 81 ? -4.117 -0.256 23.598 1.00 93.94 81 GLY A C 1
ATOM 636 O O . GLY A 1 81 ? -3.390 0.677 23.939 1.00 93.94 81 GLY A O 1
ATOM 637 N N . GLY A 1 82 ? -4.271 -0.604 22.321 1.00 96.12 82 GLY A N 1
ATOM 638 C CA . GLY A 1 82 ? -3.656 0.077 21.191 1.00 96.12 82 GLY A CA 1
ATOM 639 C C . GLY A 1 82 ? -4.207 1.484 20.962 1.00 96.12 82 GLY A C 1
ATOM 640 O O . GLY A 1 82 ? -5.349 1.806 21.300 1.00 96.12 82 GLY A O 1
ATOM 641 N N . LYS A 1 83 ? -3.392 2.348 20.346 1.00 96.50 83 LYS A N 1
ATOM 642 C CA . LYS A 1 83 ? -3.728 3.763 20.117 1.00 96.50 83 LYS A CA 1
ATOM 643 C C . LYS A 1 83 ? -5.035 3.950 19.335 1.00 96.50 83 LYS A C 1
ATOM 645 O O . LYS A 1 83 ? -5.864 4.764 19.735 1.00 96.50 83 LYS A O 1
ATOM 650 N N . LEU A 1 84 ? -5.214 3.231 18.223 1.00 96.50 84 LEU A N 1
ATOM 651 C CA . LEU A 1 84 ? -6.389 3.384 17.355 1.00 96.50 84 LEU A CA 1
ATOM 652 C C . LEU A 1 84 ? -7.618 2.699 17.947 1.00 96.50 84 LEU A C 1
ATOM 654 O O . LEU A 1 84 ? -8.712 3.257 17.887 1.00 96.50 84 LEU A O 1
ATOM 658 N N . TYR A 1 85 ? -7.427 1.543 18.583 1.00 97.19 85 TYR A N 1
ATOM 659 C CA . TYR A 1 85 ? -8.492 0.860 19.313 1.00 97.19 85 TYR A CA 1
ATOM 660 C C . TYR A 1 85 ? -9.074 1.754 20.414 1.00 97.19 85 TYR A C 1
ATOM 662 O O . TYR A 1 85 ? -10.282 1.992 20.463 1.00 97.19 85 TYR A O 1
ATOM 670 N N . ASN A 1 86 ? -8.210 2.322 21.261 1.00 96.62 86 ASN A N 1
ATOM 671 C CA . ASN A 1 86 ? -8.633 3.205 22.345 1.00 96.62 86 ASN A CA 1
ATOM 672 C C . ASN A 1 86 ? -9.297 4.477 21.816 1.00 96.62 86 ASN A C 1
ATOM 674 O O . ASN A 1 86 ? -10.281 4.924 22.398 1.00 96.62 86 ASN A O 1
ATOM 678 N N . LEU A 1 87 ? -8.800 5.034 20.706 1.00 96.44 87 LEU A N 1
ATOM 679 C CA . LEU A 1 87 ? -9.406 6.197 20.060 1.00 96.44 87 LEU A CA 1
ATOM 680 C C . LEU A 1 87 ? -10.817 5.894 19.535 1.00 96.44 87 LEU A C 1
ATOM 682 O O . LEU A 1 87 ? -11.735 6.685 19.750 1.00 96.44 87 LEU A O 1
ATOM 686 N N . ALA A 1 88 ? -11.024 4.751 18.878 1.00 96.12 88 ALA A N 1
ATOM 687 C CA . ALA A 1 88 ? -12.359 4.356 18.429 1.00 96.12 88 ALA A CA 1
ATOM 688 C C . ALA A 1 88 ? -13.309 4.145 19.614 1.00 96.12 88 ALA A C 1
ATOM 690 O O . ALA A 1 88 ? -14.452 4.606 19.578 1.00 96.12 88 ALA A O 1
ATOM 691 N N . LYS A 1 89 ? -12.822 3.503 20.684 1.00 95.88 89 LYS A N 1
ATOM 692 C CA . LYS A 1 89 ? -13.610 3.226 21.887 1.00 95.88 89 LYS A CA 1
ATOM 693 C C . LYS A 1 89 ? -13.955 4.497 22.666 1.00 95.88 89 LYS A C 1
ATOM 695 O O . LYS A 1 89 ? -15.084 4.643 23.119 1.00 95.88 89 LYS A O 1
ATOM 700 N N . SER A 1 90 ? -13.029 5.448 22.794 1.00 95.94 90 SER A N 1
ATOM 701 C CA . SER A 1 90 ? -13.307 6.729 23.458 1.00 95.94 90 SER A CA 1
ATOM 702 C C . SER A 1 90 ? -14.276 7.598 22.656 1.00 95.94 90 SER A C 1
ATOM 704 O O . SER A 1 90 ? -15.124 8.265 23.240 1.00 95.94 90 SER A O 1
ATOM 706 N N . THR A 1 91 ? -14.192 7.555 21.323 1.00 94.88 91 THR A N 1
ATOM 707 C CA . THR A 1 91 ? -15.026 8.382 20.437 1.00 94.88 91 THR A CA 1
ATOM 708 C C . THR A 1 91 ? -16.438 7.820 20.261 1.00 94.88 91 THR A C 1
ATOM 710 O O . THR A 1 91 ? -17.397 8.577 20.131 1.00 94.88 91 THR A O 1
ATOM 713 N N . HIS A 1 92 ? -16.589 6.492 20.227 1.00 93.56 92 HIS A N 1
ATOM 714 C CA . HIS A 1 92 ? -17.861 5.838 19.894 1.00 93.56 92 HIS A CA 1
ATOM 715 C C . HIS A 1 92 ? -18.444 4.963 21.008 1.00 93.56 92 HIS A C 1
ATOM 717 O O . HIS A 1 92 ? -19.529 4.411 20.827 1.00 93.56 92 HIS A O 1
ATOM 723 N N . GLY A 1 93 ? -17.760 4.827 22.144 1.00 92.88 93 GLY A N 1
ATOM 724 C CA . GLY A 1 93 ? -18.141 3.900 23.203 1.00 92.88 93 GLY A CA 1
ATOM 725 C C . GLY A 1 93 ? -17.829 2.455 22.815 1.00 92.88 93 GLY A C 1
ATOM 726 O O . GLY A 1 93 ? -16.736 2.136 22.354 1.00 92.88 93 GLY A O 1
ATOM 727 N N . GLN A 1 94 ? -18.784 1.550 23.018 1.00 92.88 94 GLN A N 1
ATOM 728 C CA . GLN A 1 94 ? -18.597 0.142 22.678 1.00 92.88 94 GLN A CA 1
ATOM 729 C C . GLN A 1 94 ? -18.448 -0.052 21.162 1.00 92.88 94 GLN A C 1
ATOM 731 O O . GLN A 1 94 ? -19.272 0.427 20.378 1.00 92.88 94 GLN A O 1
ATOM 736 N N . LEU A 1 95 ? -17.398 -0.773 20.760 1.00 95.06 95 LEU A N 1
ATOM 737 C CA . LEU A 1 95 ? -17.146 -1.093 19.360 1.00 95.06 95 LEU A CA 1
ATOM 738 C C . LEU A 1 95 ? -18.160 -2.124 18.853 1.00 95.06 95 LEU A C 1
ATOM 740 O O . LEU A 1 95 ? -18.541 -3.040 19.583 1.00 95.06 95 LEU A O 1
ATOM 744 N N . ARG A 1 96 ? -18.616 -1.952 17.611 1.00 95.12 96 ARG A N 1
ATOM 745 C CA . ARG A 1 96 ? -19.643 -2.776 16.976 1.00 95.12 96 ARG A CA 1
ATOM 746 C C . ARG A 1 96 ? -19.151 -3.288 15.617 1.00 95.12 96 ARG A C 1
ATOM 748 O O . ARG A 1 96 ? -18.570 -2.494 14.874 1.00 95.12 96 ARG A O 1
ATOM 755 N N . PRO A 1 97 ? -19.376 -4.571 15.276 1.00 93.56 97 PRO A N 1
ATOM 756 C CA . PRO A 1 97 ? -18.892 -5.149 14.018 1.00 93.56 97 PRO A CA 1
ATOM 757 C C . PRO A 1 97 ? -19.530 -4.578 12.746 1.00 93.56 97 PRO A C 1
ATOM 759 O O . PRO A 1 97 ? -18.927 -4.623 11.681 1.00 93.56 97 PRO A O 1
ATOM 762 N N . ASP A 1 98 ? -20.739 -4.028 12.845 1.00 92.19 98 ASP A N 1
ATOM 763 C CA . ASP A 1 98 ? -21.516 -3.465 11.734 1.00 92.19 98 ASP A CA 1
ATOM 764 C C . ASP A 1 98 ? -21.098 -2.035 11.353 1.00 92.19 98 ASP A C 1
ATOM 766 O O . ASP A 1 98 ? -21.679 -1.430 10.450 1.00 92.19 98 ASP A O 1
ATOM 770 N N . LYS A 1 99 ? -20.095 -1.474 12.037 1.00 93.94 99 LYS A N 1
ATOM 771 C CA . LYS A 1 99 ? -19.666 -0.089 11.867 1.00 93.94 99 LYS A CA 1
ATOM 772 C C . LYS A 1 99 ? -18.225 0.008 11.373 1.00 93.94 99 LYS A C 1
ATOM 774 O O . LYS A 1 99 ? -17.322 -0.641 11.894 1.00 93.94 99 LYS A O 1
ATOM 779 N N . ASN A 1 100 ? -18.015 0.930 10.435 1.00 95.44 100 ASN A N 1
ATOM 780 C CA . ASN A 1 100 ? -16.686 1.362 10.019 1.00 95.44 100 ASN A CA 1
ATOM 781 C C . ASN A 1 100 ? -16.182 2.518 10.894 1.00 95.44 100 ASN A C 1
ATOM 783 O O . ASN A 1 100 ? -16.898 3.486 11.171 1.00 95.44 100 ASN A O 1
ATOM 787 N N . TYR A 1 101 ? -14.922 2.417 11.294 1.00 96.44 101 TYR A N 1
ATOM 788 C CA . TYR A 1 101 ? -14.194 3.372 12.114 1.00 96.44 101 TYR A CA 1
ATOM 789 C C . TYR A 1 101 ? -13.127 4.049 11.263 1.00 96.44 101 TYR A C 1
ATOM 791 O O . TYR A 1 101 ? -12.140 3.425 10.875 1.00 96.44 101 TYR A O 1
ATOM 799 N N . SER A 1 102 ? -13.335 5.328 10.963 1.00 95.50 102 SER A N 1
ATOM 800 C CA . SER A 1 102 ? -12.414 6.112 10.142 1.00 95.50 102 SER A CA 1
ATOM 801 C C . SER A 1 102 ? -11.405 6.861 11.007 1.00 95.50 102 SER A C 1
ATOM 803 O O . SER A 1 102 ? -11.772 7.560 11.950 1.00 95.50 102 SER A O 1
ATOM 805 N N . PHE A 1 103 ? -10.136 6.784 10.622 1.00 95.56 103 PHE A N 1
ATOM 806 C CA . PHE A 1 103 ? -9.007 7.483 11.227 1.00 95.56 103 PHE A CA 1
ATOM 807 C C . PHE A 1 103 ? -8.329 8.366 10.167 1.00 95.56 103 PHE A C 1
ATOM 809 O O . PHE A 1 103 ? -7.336 7.952 9.562 1.00 95.56 103 PHE A O 1
ATOM 816 N N . PRO A 1 104 ? -8.837 9.590 9.921 1.00 92.25 104 PRO A N 1
ATOM 817 C CA . PRO A 1 104 ? -8.350 10.446 8.837 1.00 92.25 104 PRO A CA 1
ATOM 818 C C . PRO A 1 104 ? -6.855 10.763 8.930 1.00 92.25 104 PRO A C 1
ATOM 820 O O . PRO A 1 104 ? -6.154 10.720 7.928 1.00 92.25 104 PRO A O 1
ATOM 823 N N . LEU A 1 105 ? -6.340 10.994 10.143 1.00 90.88 105 LEU A N 1
ATOM 824 C CA . LEU A 1 105 ? -4.915 11.276 10.372 1.00 90.88 105 LEU A CA 1
ATOM 825 C C . LEU A 1 105 ? -3.999 10.088 10.042 1.00 90.88 105 LEU A C 1
ATOM 827 O O . LEU A 1 105 ? -2.804 10.266 9.828 1.00 90.88 105 LEU A O 1
ATOM 831 N N . ASN A 1 106 ? -4.557 8.878 10.010 1.00 93.00 106 ASN A N 1
ATOM 832 C CA . ASN A 1 106 ? -3.852 7.644 9.688 1.00 93.00 106 ASN A CA 1
ATOM 833 C C . ASN A 1 106 ? -4.210 7.119 8.295 1.00 93.00 106 ASN A C 1
ATOM 835 O O . ASN A 1 106 ? -3.700 6.071 7.910 1.00 93.00 106 ASN A O 1
ATOM 839 N N . ASN A 1 107 ? -5.066 7.832 7.551 1.00 94.00 107 ASN A N 1
ATOM 840 C CA . ASN A 1 107 ? -5.583 7.414 6.251 1.00 94.00 107 ASN A CA 1
ATOM 841 C C . ASN A 1 107 ? -6.241 6.023 6.269 1.00 94.00 107 ASN A C 1
ATOM 843 O O . ASN A 1 107 ? -6.177 5.299 5.277 1.00 94.00 107 ASN A O 1
ATOM 847 N N . LEU A 1 108 ? -6.833 5.641 7.404 1.00 95.75 108 LEU A N 1
ATOM 848 C CA . LEU A 1 108 ? -7.269 4.275 7.679 1.00 95.75 108 LEU A CA 1
ATOM 849 C C . LEU A 1 108 ? -8.771 4.219 7.935 1.00 95.75 108 LEU A C 1
ATOM 851 O O . LEU A 1 108 ? -9.323 5.069 8.628 1.00 95.75 108 LEU A O 1
ATOM 855 N N . VAL A 1 109 ? -9.410 3.177 7.433 1.00 96.38 109 VAL A N 1
ATOM 856 C CA . VAL A 1 109 ? -10.763 2.767 7.792 1.00 96.38 109 VAL A CA 1
ATOM 857 C C . VAL A 1 109 ? -10.658 1.347 8.325 1.00 96.38 109 VAL A C 1
ATOM 859 O O . VAL A 1 109 ? -10.032 0.504 7.690 1.00 96.38 109 VAL A O 1
ATOM 862 N N . CYS A 1 110 ? -11.238 1.082 9.490 1.00 96.38 110 CYS A N 1
ATOM 863 C CA . CYS A 1 110 ? -11.270 -0.250 10.087 1.00 96.38 110 CYS A CA 1
ATOM 864 C C . CYS A 1 110 ? -12.703 -0.712 10.322 1.00 96.38 110 CYS A C 1
ATOM 866 O O . CYS A 1 110 ? -13.568 0.093 10.659 1.00 96.38 110 CYS A O 1
ATOM 868 N N . SER A 1 111 ? -12.920 -2.017 10.249 1.00 96.00 111 SER A N 1
ATOM 869 C CA . SER A 1 111 ? -14.057 -2.686 10.883 1.00 96.00 111 SER A CA 1
ATOM 870 C C . SER A 1 111 ? -13.622 -3.263 12.233 1.00 96.00 111 SER A C 1
ATOM 872 O O . SER A 1 111 ? -12.428 -3.313 12.541 1.00 96.00 111 SER A O 1
ATOM 874 N N . TYR A 1 112 ? -14.574 -3.662 13.070 1.00 97.19 112 TYR A N 1
ATOM 875 C CA . TYR A 1 112 ? -14.281 -4.318 14.343 1.00 97.19 112 TYR A CA 1
ATOM 876 C C . TYR A 1 112 ? -14.607 -5.813 14.268 1.00 97.19 112 TYR A C 1
ATOM 878 O O . TYR A 1 112 ? -15.733 -6.190 13.952 1.00 97.19 112 TYR A O 1
ATOM 886 N N . ASP A 1 113 ? -13.633 -6.663 14.590 1.00 96.38 113 ASP A N 1
ATOM 887 C CA . ASP A 1 113 ? -13.822 -8.105 14.749 1.00 96.38 113 ASP A CA 1
ATOM 888 C C . ASP A 1 113 ? -14.081 -8.410 16.230 1.00 96.38 113 ASP A C 1
ATOM 890 O O . ASP A 1 113 ? -13.165 -8.382 17.054 1.00 96.38 113 ASP A O 1
ATOM 894 N N . SER A 1 114 ? -15.335 -8.717 16.571 1.00 94.75 114 SER A N 1
ATOM 895 C CA . SER A 1 114 ? -15.738 -9.030 17.947 1.00 94.75 114 SER A CA 1
ATOM 896 C C . SER A 1 114 ? -15.248 -10.387 18.448 1.00 94.75 114 SER A C 1
ATOM 898 O O . SER A 1 114 ? -15.259 -10.615 19.652 1.00 94.75 114 SER A O 1
ATOM 900 N N . VAL A 1 115 ? -14.858 -11.306 17.557 1.00 95.38 115 VAL A N 1
ATOM 901 C CA . VAL A 1 115 ? -14.359 -12.634 17.951 1.00 95.38 115 VAL A CA 1
ATOM 902 C C . VAL A 1 115 ? -12.922 -12.520 18.442 1.00 95.38 115 VAL A C 1
ATOM 904 O O . VAL A 1 115 ? -12.558 -13.121 19.449 1.00 95.38 115 VAL A O 1
ATOM 907 N N . LYS A 1 116 ? -12.107 -11.737 17.731 1.00 95.06 116 LYS A N 1
ATOM 908 C CA . LYS A 1 116 ? -10.699 -11.500 18.081 1.00 95.06 116 LYS A CA 1
ATOM 909 C C . LYS A 1 116 ? -10.489 -10.282 18.978 1.00 95.06 116 LYS A C 1
ATOM 911 O O . LYS A 1 116 ? -9.383 -10.100 19.473 1.00 95.06 116 LYS A O 1
ATOM 916 N N . ASP A 1 117 ? -11.527 -9.470 19.164 1.00 95.62 117 ASP A N 1
ATOM 917 C CA . ASP A 1 117 ? -11.484 -8.173 19.839 1.00 95.62 117 ASP A CA 1
ATOM 918 C C . ASP A 1 117 ? -10.417 -7.234 19.251 1.00 95.62 117 ASP A C 1
ATOM 920 O O . ASP A 1 117 ? -9.601 -6.659 19.962 1.00 95.62 117 ASP A O 1
ATOM 924 N N . VAL A 1 118 ? -10.397 -7.077 17.924 1.00 97.00 118 VAL A N 1
ATOM 925 C CA . VAL A 1 118 ? -9.421 -6.217 17.231 1.00 97.00 118 VAL A CA 1
ATOM 926 C C . VAL A 1 118 ? -10.074 -5.368 16.150 1.00 97.00 118 VAL A C 1
ATOM 928 O O . VAL A 1 118 ? -11.083 -5.744 15.554 1.00 97.00 118 VAL A O 1
ATOM 931 N N . LEU A 1 119 ? -9.469 -4.219 15.857 1.00 97.19 119 LEU A N 1
ATOM 932 C CA . LEU A 1 119 ? -9.777 -3.466 14.647 1.00 97.19 119 LEU A CA 1
ATOM 933 C C . LEU A 1 119 ? -9.088 -4.116 13.442 1.00 97.19 119 LEU A C 1
ATOM 935 O O . LEU A 1 119 ? -7.881 -4.349 13.450 1.00 97.19 119 LEU A O 1
ATOM 939 N N . VAL A 1 120 ? -9.848 -4.370 12.384 1.00 95.94 120 VAL A N 1
ATOM 940 C CA . VAL A 1 120 ? -9.352 -4.936 11.129 1.00 95.94 120 VAL A CA 1
ATOM 941 C C . VAL A 1 120 ? -9.356 -3.841 10.062 1.00 95.94 120 VAL A C 1
ATOM 943 O O . VAL A 1 120 ? -10.430 -3.340 9.721 1.00 95.94 120 VAL A O 1
ATOM 946 N N . PRO A 1 121 ? -8.188 -3.438 9.531 1.00 95.44 121 PRO A N 1
ATOM 947 C CA . PRO A 1 121 ? -8.111 -2.441 8.475 1.00 95.44 121 PRO A CA 1
ATOM 948 C C . PRO A 1 121 ? -8.797 -2.905 7.195 1.00 95.44 121 PRO A C 1
ATOM 950 O O . PRO A 1 121 ? -8.506 -3.980 6.674 1.00 95.44 121 PRO A O 1
ATOM 953 N N . ASP A 1 122 ? -9.648 -2.047 6.648 1.00 94.06 122 ASP A N 1
ATOM 954 C CA . ASP A 1 122 ? -10.157 -2.161 5.291 1.00 94.06 122 ASP A CA 1
ATOM 955 C C . ASP A 1 122 ? -9.309 -1.273 4.377 1.00 94.06 122 ASP A C 1
ATOM 957 O O . ASP A 1 122 ? -9.550 -0.074 4.203 1.00 94.06 122 ASP A O 1
ATOM 961 N N . TYR A 1 123 ? -8.279 -1.865 3.782 1.00 93.19 123 TYR A N 1
ATOM 962 C CA . TYR A 1 123 ? -7.409 -1.181 2.827 1.00 93.19 123 TYR A CA 1
ATOM 963 C C . TYR A 1 123 ? -8.064 -0.927 1.466 1.00 93.19 123 TYR A C 1
ATOM 965 O O . TYR A 1 123 ? -7.513 -0.184 0.659 1.00 93.19 123 TYR A O 1
ATOM 973 N N . GLY A 1 124 ? -9.245 -1.495 1.206 1.00 90.44 124 GLY A N 1
ATOM 974 C CA . GLY A 1 124 ? -10.080 -1.132 0.066 1.00 90.44 124 GLY A CA 1
ATOM 975 C C . GLY A 1 124 ? -10.678 0.264 0.237 1.00 90.44 124 GLY A C 1
ATOM 976 O O . GLY A 1 124 ? -10.694 1.037 -0.724 1.00 90.44 124 GLY A O 1
ATOM 977 N N . LEU A 1 125 ? -11.065 0.613 1.466 1.00 91.75 125 LEU A N 1
ATOM 978 C CA . LEU A 1 125 ? -11.599 1.926 1.854 1.00 91.75 125 LEU A CA 1
ATOM 979 C C . LEU A 1 125 ? -10.530 2.906 2.369 1.00 91.75 125 LEU A C 1
ATOM 981 O O . LEU A 1 125 ? -10.753 4.116 2.387 1.00 91.75 125 LEU A O 1
ATOM 985 N N . SER A 1 126 ? -9.363 2.401 2.765 1.00 94.06 126 SER A N 1
ATOM 986 C CA . SER A 1 126 ? -8.223 3.207 3.217 1.00 94.06 126 SER A CA 1
ATOM 987 C C . SER A 1 126 ? -7.338 3.622 2.044 1.00 94.06 126 SER A C 1
ATOM 989 O O . SER A 1 126 ? -7.034 2.805 1.178 1.00 94.06 126 SER A O 1
ATOM 991 N N . ASN A 1 127 ? -6.868 4.866 2.001 1.00 90.56 127 ASN A N 1
ATOM 992 C CA . ASN A 1 127 ? -6.036 5.333 0.892 1.00 90.56 127 ASN A CA 1
ATOM 993 C C . ASN A 1 127 ? -4.946 6.282 1.371 1.00 90.56 127 ASN A C 1
ATOM 995 O O . ASN A 1 127 ? -5.239 7.295 2.000 1.00 90.56 127 ASN A O 1
ATOM 999 N N . LEU A 1 128 ? -3.696 5.987 1.018 1.00 92.81 128 LEU A N 1
ATOM 1000 C CA . LEU A 1 128 ? -2.573 6.852 1.358 1.00 92.81 128 LEU A CA 1
ATOM 1001 C C . LEU A 1 128 ? -2.752 8.224 0.687 1.00 92.81 128 LEU A C 1
ATOM 1003 O O . LEU A 1 128 ? -3.048 8.301 -0.502 1.00 92.81 128 LEU A O 1
ATOM 1007 N N . THR A 1 129 ? -2.570 9.310 1.437 1.00 91.75 129 THR A N 1
ATOM 1008 C CA . THR A 1 129 ? -2.764 10.682 0.926 1.00 91.75 129 THR A CA 1
ATOM 1009 C C . THR A 1 129 ? -1.469 11.374 0.518 1.00 91.75 129 THR A C 1
ATOM 1011 O O . THR A 1 129 ? -1.513 12.351 -0.225 1.00 91.75 129 THR A O 1
ATOM 1014 N N . ALA A 1 130 ? -0.313 10.873 0.962 1.00 94.62 130 ALA A N 1
ATOM 1015 C CA . ALA A 1 130 ? 0.991 11.438 0.639 1.00 94.62 130 ALA A CA 1
ATOM 1016 C C . ALA A 1 130 ? 2.069 10.356 0.525 1.00 94.62 130 ALA A C 1
ATOM 1018 O O . ALA A 1 130 ? 2.030 9.334 1.203 1.00 94.62 130 ALA A O 1
ATOM 1019 N N . CYS A 1 131 ? 3.058 10.591 -0.332 1.00 94.94 131 CYS A N 1
ATOM 1020 C CA . CYS A 1 131 ? 4.199 9.703 -0.501 1.00 94.94 131 CYS A CA 1
ATOM 1021 C C . CYS A 1 131 ? 5.120 9.735 0.726 1.00 94.94 131 CYS A C 1
ATOM 1023 O O . CYS A 1 131 ? 5.543 10.807 1.156 1.00 94.94 131 CYS A O 1
ATOM 1025 N N . ASN A 1 132 ? 5.551 8.565 1.200 1.00 91.81 132 ASN A N 1
ATOM 1026 C CA . ASN A 1 132 ? 6.479 8.447 2.334 1.00 91.81 132 ASN A CA 1
ATOM 1027 C C . ASN A 1 132 ? 7.911 8.911 1.997 1.00 91.81 132 ASN A C 1
ATOM 1029 O O . ASN A 1 132 ? 8.780 8.903 2.863 1.00 91.81 132 ASN A O 1
ATOM 1033 N N . TRP A 1 133 ? 8.192 9.249 0.733 1.00 91.94 133 TRP A N 1
ATOM 1034 C CA . TRP A 1 133 ? 9.513 9.693 0.285 1.00 91.94 133 TRP A CA 1
ATOM 1035 C C . TRP A 1 133 ? 9.580 11.183 -0.017 1.00 91.94 133 TRP A C 1
ATOM 1037 O O . TRP A 1 133 ? 10.428 11.874 0.527 1.00 91.94 133 TRP A O 1
ATOM 1047 N N . CYS A 1 134 ? 8.709 11.678 -0.898 1.00 94.81 134 CYS A N 1
ATOM 1048 C CA . CYS A 1 134 ? 8.739 13.079 -1.318 1.00 94.81 134 CYS A CA 1
ATOM 1049 C C . CYS A 1 134 ? 7.608 13.919 -0.711 1.00 94.81 134 CYS A C 1
ATOM 1051 O O . CYS A 1 134 ? 7.455 15.072 -1.100 1.00 94.81 134 CYS A O 1
ATOM 1053 N N . HIS A 1 135 ? 6.761 13.330 0.143 1.00 95.06 135 HIS A N 1
ATOM 1054 C CA . HIS A 1 135 ? 5.565 13.957 0.730 1.00 95.06 135 HIS A CA 1
ATOM 1055 C C . HIS A 1 135 ? 4.558 14.521 -0.285 1.00 95.06 135 HIS A C 1
ATOM 1057 O O . HIS A 1 135 ? 3.633 15.245 0.070 1.00 95.06 135 HIS A O 1
ATOM 1063 N N . GLY A 1 136 ? 4.701 14.154 -1.560 1.00 93.81 136 GLY A N 1
ATOM 1064 C CA . GLY A 1 136 ? 3.785 14.549 -2.620 1.00 93.81 136 GLY A CA 1
ATOM 1065 C C . GLY A 1 136 ? 2.449 13.828 -2.493 1.00 93.81 136 GLY A C 1
ATOM 1066 O O . GLY A 1 136 ? 2.414 12.642 -2.172 1.00 93.81 136 GLY A O 1
ATOM 1067 N N . THR A 1 137 ? 1.358 14.523 -2.798 1.00 94.00 137 THR A N 1
ATOM 1068 C CA . THR A 1 137 ? -0.018 14.027 -2.620 1.00 94.00 137 THR A CA 1
ATOM 1069 C C . THR A 1 137 ? -0.536 13.171 -3.778 1.00 94.00 137 THR A C 1
ATOM 1071 O O . THR A 1 137 ? -1.635 12.625 -3.728 1.00 94.00 137 THR A O 1
ATOM 1074 N N . SER A 1 138 ? 0.258 13.021 -4.840 1.00 93.38 138 SER A N 1
ATOM 1075 C CA . SER A 1 138 ? -0.097 12.198 -5.995 1.00 93.38 138 SER A CA 1
ATOM 1076 C C . SER A 1 138 ? 0.439 10.779 -5.812 1.00 93.38 138 SER A C 1
ATOM 1078 O O . SER A 1 138 ? 1.559 10.450 -6.217 1.00 93.38 138 SER A O 1
ATOM 1080 N N . VAL A 1 139 ? -0.359 9.956 -5.134 1.00 95.31 139 VAL A N 1
ATOM 1081 C CA . VAL A 1 139 ? -0.104 8.531 -4.894 1.00 95.31 139 VAL A CA 1
ATOM 1082 C C . VAL A 1 139 ? -1.289 7.694 -5.372 1.00 95.31 139 VAL A C 1
ATOM 1084 O O . VAL A 1 139 ? -2.447 8.098 -5.239 1.00 95.31 139 VAL A O 1
ATOM 1087 N N . ARG A 1 140 ? -1.000 6.530 -5.957 1.00 95.50 140 ARG A N 1
ATOM 1088 C CA . ARG A 1 140 ? -2.006 5.603 -6.492 1.00 95.50 140 ARG A CA 1
ATOM 1089 C C . ARG A 1 140 ? -1.680 4.171 -6.140 1.00 95.50 140 ARG A C 1
ATOM 1091 O O . ARG A 1 140 ? -0.507 3.812 -6.107 1.00 95.50 140 ARG A O 1
ATOM 1098 N N . ARG A 1 141 ? -2.710 3.358 -5.910 1.00 95.50 141 ARG A N 1
ATOM 1099 C CA . ARG A 1 141 ? -2.543 1.920 -5.677 1.00 95.50 141 ARG A CA 1
ATOM 1100 C C . ARG A 1 141 ? -1.867 1.249 -6.864 1.00 95.50 141 ARG A C 1
ATOM 1102 O O . ARG A 1 141 ? -1.997 1.695 -8.007 1.00 95.50 141 ARG A O 1
ATOM 1109 N N . VAL A 1 142 ? -1.170 0.160 -6.575 1.00 95.25 142 VAL A N 1
ATOM 1110 C CA . VAL A 1 142 ? -0.503 -0.658 -7.587 1.00 95.25 142 VAL A CA 1
ATOM 1111 C C . VAL A 1 142 ? -1.038 -2.079 -7.524 1.00 95.25 142 VAL A C 1
ATOM 1113 O O . VAL A 1 142 ? -1.252 -2.616 -6.439 1.00 95.25 142 VAL A O 1
ATOM 1116 N N . ARG A 1 143 ? -1.268 -2.677 -8.690 1.00 94.56 143 ARG A N 1
ATOM 1117 C CA . ARG A 1 143 ? -1.694 -4.072 -8.828 1.00 94.56 143 ARG A CA 1
ATOM 1118 C C . ARG A 1 143 ? -0.489 -5.007 -8.848 1.00 94.56 143 ARG A C 1
ATOM 1120 O O . ARG A 1 143 ? 0.641 -4.564 -9.019 1.00 94.56 143 ARG A O 1
ATOM 1127 N N . GLY A 1 144 ? -0.724 -6.311 -8.709 1.00 92.75 144 GLY A N 1
ATOM 1128 C CA . GLY A 1 144 ? 0.349 -7.315 -8.688 1.00 92.75 144 GLY A CA 1
ATOM 1129 C C . GLY A 1 144 ? 1.184 -7.385 -9.963 1.00 92.75 144 GLY A C 1
ATOM 1130 O O . GLY A 1 144 ? 2.356 -7.730 -9.894 1.00 92.75 144 GLY A O 1
ATOM 1131 N N . ASP A 1 145 ? 0.631 -6.986 -11.104 1.00 92.69 145 ASP A N 1
ATOM 1132 C CA . ASP A 1 145 ? 1.339 -6.882 -12.385 1.00 92.69 145 ASP A CA 1
ATOM 1133 C C . ASP A 1 145 ? 2.213 -5.614 -12.509 1.00 92.69 145 ASP A C 1
ATOM 1135 O O . ASP A 1 145 ? 2.851 -5.397 -13.536 1.00 92.69 145 ASP A O 1
ATOM 1139 N N . GLY A 1 146 ? 2.263 -4.762 -11.478 1.00 90.69 146 GLY A N 1
ATOM 1140 C CA . GLY A 1 146 ? 2.989 -3.491 -11.508 1.00 90.69 146 GLY A CA 1
ATOM 1141 C C . GLY A 1 146 ? 2.209 -2.338 -12.140 1.00 90.69 146 GLY A C 1
ATOM 1142 O O . GLY A 1 146 ? 2.708 -1.208 -12.146 1.00 90.69 146 GLY A O 1
ATOM 1143 N N . SER A 1 147 ? 0.992 -2.578 -12.639 1.00 92.88 147 SER A N 1
ATOM 1144 C CA . SER A 1 147 ? 0.152 -1.525 -13.204 1.00 92.88 147 SER A CA 1
ATOM 1145 C C . SER A 1 147 ? -0.404 -0.605 -12.118 1.00 92.88 147 SER A C 1
ATOM 1147 O O . SER A 1 147 ? -0.770 -1.020 -11.013 1.00 92.88 147 SER A O 1
ATOM 1149 N N . ILE A 1 148 ? -0.445 0.687 -12.434 1.00 94.19 148 ILE A N 1
ATOM 1150 C CA . ILE A 1 148 ? -0.945 1.724 -11.535 1.00 94.19 148 ILE A CA 1
ATOM 1151 C C . ILE A 1 148 ? -2.449 1.875 -11.751 1.00 94.19 148 ILE A C 1
ATOM 1153 O O . ILE A 1 148 ? -2.916 1.978 -12.886 1.00 94.19 148 ILE A O 1
ATOM 1157 N N . VAL A 1 149 ? -3.204 1.934 -10.656 1.00 94.12 149 VAL A N 1
ATOM 1158 C CA . VAL A 1 149 ? -4.636 2.246 -10.679 1.00 94.12 149 VAL A CA 1
ATOM 1159 C C . VAL A 1 149 ? -4.796 3.761 -10.796 1.00 94.12 149 VAL A C 1
ATOM 1161 O O . VAL A 1 149 ? -4.942 4.459 -9.793 1.00 94.12 149 VAL A O 1
ATOM 1164 N N . TYR A 1 150 ? -4.666 4.266 -12.021 1.00 93.81 150 TYR A N 1
ATOM 1165 C CA . TYR A 1 150 ? -4.818 5.684 -12.328 1.00 93.81 150 TYR A CA 1
ATOM 1166 C C . TYR A 1 150 ? -6.265 6.164 -12.150 1.00 93.81 150 TYR 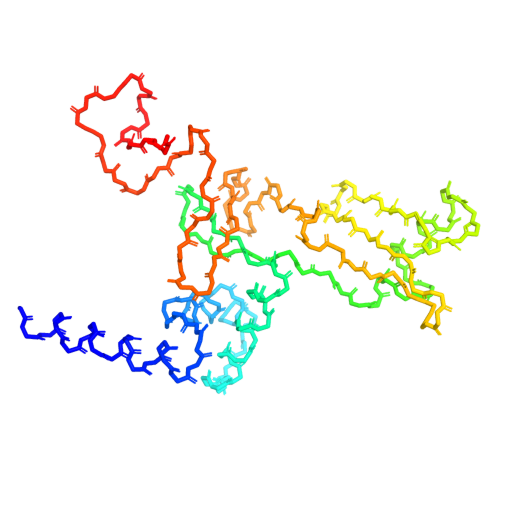A C 1
ATOM 1168 O O . TYR A 1 150 ? -7.216 5.393 -12.276 1.00 93.81 150 TYR A O 1
ATOM 1176 N N . LEU A 1 151 ? -6.401 7.456 -11.869 1.00 92.44 151 LEU A N 1
ATOM 1177 C CA . LEU A 1 151 ? -7.638 8.229 -11.897 1.00 92.44 151 LEU A CA 1
ATOM 1178 C C . LEU A 1 151 ? -7.557 9.283 -13.005 1.00 92.44 151 LEU A C 1
ATOM 1180 O O . LEU A 1 151 ? -6.464 9.698 -13.401 1.00 92.44 151 LEU A O 1
ATOM 1184 N N . ASP A 1 152 ? -8.714 9.741 -13.471 1.00 90.81 152 ASP A N 1
ATOM 1185 C CA . ASP A 1 152 ? -8.805 10.775 -14.500 1.00 90.81 152 ASP A CA 1
ATOM 1186 C C . ASP A 1 152 ? -8.024 12.031 -14.099 1.00 90.81 152 ASP A C 1
ATOM 1188 O O . ASP A 1 152 ? -8.135 12.546 -12.982 1.00 90.81 152 ASP A O 1
ATOM 1192 N N . GLY A 1 153 ? -7.207 12.521 -15.028 1.00 88.25 153 GLY A N 1
ATOM 1193 C CA . GLY A 1 153 ? -6.323 13.658 -14.803 1.00 88.25 153 GLY A CA 1
ATOM 1194 C C . GLY A 1 153 ? -5.012 13.313 -14.095 1.00 88.25 153 GLY A C 1
ATOM 1195 O O . GLY A 1 153 ? -4.211 14.216 -13.856 1.00 88.25 153 GLY A O 1
ATOM 1196 N N . ASP A 1 154 ? -4.730 12.042 -13.795 1.00 92.12 154 ASP A N 1
ATOM 1197 C CA . ASP A 1 154 ? -3.434 11.653 -13.244 1.00 92.12 154 ASP A CA 1
ATOM 1198 C C . ASP A 1 154 ? -2.300 11.849 -14.235 1.00 92.12 154 ASP A C 1
ATOM 1200 O O . ASP A 1 154 ? -2.377 11.466 -15.400 1.00 92.12 154 ASP A O 1
ATOM 1204 N N . ARG A 1 155 ? -1.173 12.360 -13.744 1.00 89.62 155 ARG A N 1
ATOM 1205 C CA . ARG A 1 155 ? 0.064 12.422 -14.517 1.00 89.62 155 ARG A CA 1
ATOM 1206 C C . ARG A 1 155 ? 0.607 11.013 -14.781 1.00 89.62 155 ARG A C 1
ATOM 1208 O O . ARG A 1 155 ? 0.844 10.235 -13.860 1.00 89.62 155 ARG A O 1
ATOM 1215 N N . THR A 1 156 ? 0.913 10.728 -16.041 1.00 88.88 156 THR A N 1
ATOM 1216 C CA . THR A 1 156 ? 1.627 9.513 -16.462 1.00 88.88 156 THR A CA 1
ATOM 1217 C C . THR A 1 156 ? 3.129 9.775 -16.625 1.00 88.88 156 THR A C 1
ATOM 1219 O O . THR A 1 156 ? 3.588 10.919 -16.637 1.00 88.88 156 THR A O 1
ATOM 1222 N N . ASN A 1 157 ? 3.913 8.714 -16.830 1.00 83.69 157 ASN A N 1
ATOM 1223 C CA . ASN A 1 157 ? 5.349 8.828 -17.123 1.00 83.69 157 ASN A CA 1
ATOM 1224 C C . ASN A 1 157 ? 5.652 9.212 -18.583 1.00 83.69 157 ASN A C 1
ATOM 1226 O O . ASN A 1 157 ? 6.804 9.474 -18.932 1.00 83.69 157 ASN A O 1
ATOM 1230 N N . SER A 1 158 ? 4.637 9.261 -19.448 1.00 86.94 158 SER A N 1
ATOM 1231 C CA . SER A 1 158 ? 4.817 9.606 -20.857 1.00 86.94 158 SER A CA 1
ATOM 1232 C C . SER A 1 158 ? 4.963 11.114 -21.029 1.00 86.94 158 SER A C 1
ATOM 1234 O O . SER A 1 158 ? 4.111 11.874 -20.570 1.00 86.94 158 SER A O 1
ATOM 1236 N N . ARG A 1 159 ? 6.005 11.565 -21.737 1.00 87.19 159 ARG A N 1
ATOM 1237 C CA . ARG A 1 159 ? 6.164 12.989 -22.073 1.00 87.19 159 ARG A CA 1
ATOM 1238 C C . ARG A 1 159 ? 5.035 13.458 -22.992 1.00 87.19 159 ARG A C 1
ATOM 1240 O O . ARG A 1 159 ? 4.615 12.739 -23.901 1.00 87.19 159 ARG A O 1
ATOM 1247 N N . SER A 1 160 ? 4.556 14.672 -22.746 1.00 87.44 160 SER A N 1
ATOM 1248 C CA . SER A 1 160 ? 3.623 15.368 -23.630 1.00 87.44 160 SER A CA 1
ATOM 1249 C C . SER A 1 160 ? 4.390 16.347 -24.509 1.00 87.44 160 SER A C 1
ATOM 1251 O O . SER A 1 160 ? 5.228 17.097 -24.015 1.00 87.44 160 SER A O 1
ATOM 1253 N N . THR A 1 161 ? 4.103 16.340 -25.808 1.00 82.44 161 THR A N 1
ATOM 1254 C CA . THR A 1 161 ? 4.721 17.226 -26.805 1.00 82.44 161 THR A CA 1
ATOM 1255 C C . THR A 1 161 ? 3.893 18.486 -27.092 1.00 82.44 161 THR A C 1
ATOM 1257 O O . THR A 1 161 ? 4.302 19.288 -27.922 1.00 82.44 161 THR A O 1
ATOM 1260 N N . GLY A 1 162 ? 2.749 18.692 -26.420 1.00 71.62 162 GLY A N 1
ATOM 1261 C CA . GLY A 1 162 ? 1.857 19.828 -26.715 1.00 71.62 162 GLY A CA 1
ATOM 1262 C C . GLY A 1 162 ? 0.620 19.967 -25.818 1.00 71.62 162 GLY A C 1
ATOM 1263 O O . GLY A 1 162 ? -0.442 20.361 -26.287 1.00 71.62 162 GLY A O 1
ATOM 1264 N N . GLY A 1 163 ? 0.708 19.590 -24.537 1.00 67.12 163 GLY A N 1
ATOM 1265 C CA . GLY A 1 163 ? -0.439 19.594 -23.617 1.00 67.12 163 GLY A CA 1
ATOM 1266 C C . GLY A 1 163 ? -0.693 20.933 -22.911 1.00 67.12 163 GLY A C 1
ATOM 1267 O O . GLY A 1 163 ? 0.246 21.623 -22.528 1.00 67.12 163 GLY A O 1
ATOM 1268 N N . LYS A 1 164 ? -1.970 21.240 -22.630 1.00 71.44 164 LYS A N 1
ATOM 1269 C CA . LYS A 1 164 ? -2.412 22.454 -21.905 1.00 71.44 164 LYS A CA 1
ATOM 1270 C C . LYS A 1 164 ? -1.903 22.558 -20.457 1.00 71.44 164 LYS A C 1
ATOM 1272 O O . LYS A 1 164 ? -1.863 23.643 -19.899 1.00 71.44 164 LYS A O 1
ATOM 1277 N N . CYS A 1 165 ? -1.538 21.434 -19.839 1.00 75.56 165 CYS A N 1
ATOM 1278 C CA . CYS A 1 165 ? -1.266 21.342 -18.400 1.00 75.56 165 CYS A CA 1
ATOM 1279 C C . CYS A 1 165 ? 0.130 21.856 -17.970 1.00 75.56 165 CYS A C 1
ATOM 1281 O O . CYS A 1 165 ? 0.402 21.944 -16.781 1.00 75.56 165 CYS A O 1
ATOM 1283 N N . GLY A 1 166 ? 1.045 22.199 -18.883 1.00 78.94 166 GLY A N 1
ATOM 1284 C CA . GLY A 1 166 ? 2.358 22.782 -18.533 1.00 78.94 166 GLY A CA 1
ATOM 1285 C C . GLY A 1 166 ? 3.329 21.867 -17.759 1.00 78.94 166 GLY A C 1
ATOM 1286 O O . GLY A 1 166 ? 4.523 22.136 -17.733 1.0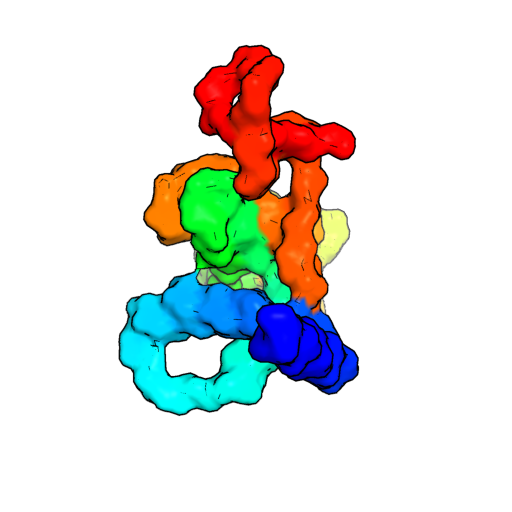0 78.94 166 GLY A O 1
ATOM 1287 N N . CYS A 1 167 ? 2.867 20.744 -17.196 1.00 83.00 167 CYS A N 1
ATOM 1288 C CA . CYS A 1 167 ? 3.698 19.810 -16.434 1.00 83.00 167 CYS A CA 1
ATOM 1289 C C . CYS A 1 167 ? 4.668 18.992 -17.309 1.00 83.00 167 CYS A C 1
ATOM 1291 O O . CYS A 1 167 ? 5.586 18.371 -16.782 1.00 83.00 167 CYS A O 1
ATOM 1293 N N . GLY A 1 168 ? 4.475 18.977 -18.635 1.00 86.38 168 GLY A N 1
ATOM 1294 C CA . GLY A 1 168 ? 5.335 18.270 -19.596 1.00 86.38 168 GLY A CA 1
ATOM 1295 C C . GLY A 1 168 ? 5.041 16.773 -19.767 1.00 86.38 168 GLY A C 1
ATOM 1296 O O . GLY A 1 168 ? 5.764 16.083 -20.487 1.00 86.38 168 GLY A O 1
ATOM 1297 N N . PHE A 1 169 ? 3.974 16.257 -19.152 1.00 89.25 169 PHE A N 1
ATOM 1298 C CA . PHE A 1 169 ? 3.586 14.843 -19.202 1.00 89.25 169 PHE A CA 1
ATOM 1299 C C . PHE A 1 169 ? 2.144 14.661 -19.691 1.00 89.25 169 PHE A C 1
ATOM 1301 O O . PHE A 1 169 ? 1.324 15.580 -19.635 1.00 89.25 169 PHE A O 1
ATOM 1308 N N . LYS A 1 170 ? 1.846 13.477 -20.232 1.00 90.50 170 LYS A N 1
ATOM 1309 C CA . LYS A 1 170 ? 0.482 13.066 -20.583 1.00 90.50 170 LYS A CA 1
ATOM 1310 C C . LYS A 1 170 ? -0.302 12.755 -19.312 1.00 90.50 170 LYS A C 1
ATOM 1312 O O . LYS A 1 170 ? 0.291 12.295 -18.333 1.00 90.50 170 LYS A O 1
ATOM 1317 N N . HIS A 1 171 ? -1.615 12.948 -19.370 1.00 90.00 171 HIS A N 1
ATOM 1318 C CA . HIS A 1 171 ? -2.526 12.592 -18.287 1.00 90.00 171 HIS A CA 1
ATOM 1319 C C . HIS A 1 171 ? -3.371 11.381 -18.671 1.00 90.00 171 HIS A C 1
ATOM 1321 O O . HIS A 1 171 ? -3.588 11.147 -19.861 1.00 90.00 171 HIS A O 1
ATOM 1327 N N . PHE A 1 172 ? -3.772 10.614 -17.665 1.00 90.25 172 PHE A N 1
ATOM 1328 C CA . PHE A 1 172 ? -4.664 9.476 -17.794 1.00 90.25 172 PHE A CA 1
ATOM 1329 C C . PHE A 1 172 ? -6.112 9.956 -17.950 1.00 90.25 172 PHE A C 1
ATOM 1331 O O . PHE A 1 172 ? -6.520 10.897 -17.266 1.00 90.25 172 PHE A O 1
ATOM 1338 N N . TRP A 1 173 ? -6.832 9.323 -18.872 1.00 84.62 173 TRP A N 1
ATOM 1339 C CA . TRP A 1 173 ? -8.244 9.516 -19.206 1.00 84.62 173 TRP A CA 1
ATOM 1340 C C . TRP A 1 173 ? -8.790 8.192 -19.741 1.00 84.62 173 TRP A C 1
ATOM 1342 O O . TRP A 1 173 ? -7.954 7.396 -20.241 1.00 84.62 173 TRP A O 1
#